Protein AF-A0A2G9T718-F1 (afdb_monomer_lite)

Structure (mmCIF, N/CA/C/O backbone):
data_AF-A0A2G9T718-F1
#
_entry.id   AF-A0A2G9T718-F1
#
loop_
_atom_site.group_PDB
_atom_site.id
_atom_site.type_symbol
_atom_site.label_atom_id
_atom_site.label_alt_id
_atom_site.label_comp_id
_atom_site.label_asym_id
_atom_site.label_entity_id
_atom_site.label_seq_id
_atom_site.pdbx_PDB_ins_code
_atom_site.Cartn_x
_atom_site.Cartn_y
_atom_site.Cartn_z
_atom_site.occupancy
_atom_site.B_iso_or_equiv
_atom_site.auth_seq_id
_atom_site.auth_comp_id
_atom_site.auth_asym_id
_atom_site.auth_atom_id
_atom_site.pdbx_PDB_model_num
ATOM 1 N N . ILE A 1 1 ? -8.254 8.097 2.153 1.00 56.19 1 ILE A N 1
ATOM 2 C CA . ILE A 1 1 ? -7.569 6.894 2.687 1.00 56.19 1 ILE A CA 1
ATOM 3 C C . ILE A 1 1 ? -8.342 5.696 2.166 1.00 56.19 1 ILE A C 1
ATOM 5 O O . ILE A 1 1 ? -9.557 5.708 2.295 1.00 56.19 1 ILE A O 1
ATOM 9 N N . ILE A 1 2 ? -7.686 4.733 1.519 1.00 74.56 2 ILE A N 1
ATOM 10 C CA . ILE A 1 2 ? -8.348 3.514 1.039 1.00 74.56 2 ILE A CA 1
ATOM 11 C C . ILE A 1 2 ? -7.769 2.346 1.835 1.00 74.56 2 ILE A C 1
ATOM 13 O O . ILE A 1 2 ? -6.574 2.083 1.744 1.00 74.56 2 ILE A O 1
ATOM 17 N N . MET A 1 3 ? -8.607 1.650 2.602 1.00 86.69 3 MET A N 1
ATOM 18 C CA . MET A 1 3 ? -8.248 0.407 3.290 1.00 86.69 3 MET A CA 1
ATOM 19 C C . MET A 1 3 ? -8.983 -0.747 2.626 1.00 86.69 3 MET A C 1
ATOM 21 O O . MET A 1 3 ? -10.049 -1.154 3.065 1.00 86.69 3 MET A O 1
ATOM 25 N N . ARG A 1 4 ? -8.421 -1.252 1.523 1.00 90.94 4 ARG A N 1
ATOM 26 C CA . ARG A 1 4 ? -9.097 -2.242 0.666 1.00 90.94 4 ARG A CA 1
ATOM 27 C C . ARG A 1 4 ? -9.399 -3.579 1.352 1.00 90.94 4 ARG A C 1
ATOM 29 O O . ARG A 1 4 ? -10.212 -4.326 0.826 1.00 90.94 4 ARG A O 1
ATOM 36 N N . LEU A 1 5 ? -8.729 -3.873 2.466 1.00 95.81 5 LEU A N 1
ATOM 37 C CA . LEU A 1 5 ? -8.931 -5.095 3.245 1.00 95.81 5 LEU A CA 1
ATOM 38 C C . LEU A 1 5 ? -9.803 -4.881 4.485 1.00 95.81 5 LEU A C 1
ATOM 40 O O . LEU A 1 5 ? -10.173 -5.856 5.122 1.00 95.81 5 LEU A O 1
ATOM 44 N N . LEU A 1 6 ? -10.126 -3.641 4.857 1.00 96.25 6 LEU A N 1
ATOM 45 C CA . LEU A 1 6 ? -10.970 -3.395 6.021 1.00 96.25 6 LEU A CA 1
ATOM 46 C C . LEU A 1 6 ? -12.439 -3.552 5.608 1.00 96.25 6 LEU A C 1
ATOM 48 O O . LEU A 1 6 ? -12.919 -2.806 4.755 1.00 96.25 6 LEU A O 1
ATOM 52 N N . LYS A 1 7 ? -13.137 -4.528 6.200 1.00 94.56 7 LYS A N 1
ATOM 53 C CA . LYS A 1 7 ? -14.579 -4.739 5.986 1.00 94.56 7 LYS A CA 1
ATOM 54 C C . LYS A 1 7 ? -15.427 -3.927 6.964 1.00 94.56 7 LYS A C 1
ATOM 56 O O . LYS A 1 7 ? -16.520 -3.506 6.599 1.00 94.56 7 LYS A O 1
ATOM 61 N N . SER A 1 8 ? -14.933 -3.710 8.183 1.00 94.12 8 SER A N 1
ATOM 62 C CA . SER A 1 8 ? -15.593 -2.843 9.166 1.00 94.12 8 SER A CA 1
ATOM 63 C C . SER A 1 8 ? -15.526 -1.365 8.762 1.00 94.12 8 SER A C 1
ATOM 65 O O . SER A 1 8 ? -14.614 -0.935 8.056 1.00 94.12 8 SER A O 1
ATOM 67 N N . ASP A 1 9 ? -16.478 -0.559 9.233 1.00 93.56 9 ASP A N 1
ATOM 68 C CA . ASP A 1 9 ? -16.458 0.885 8.994 1.00 93.56 9 ASP A CA 1
ATOM 69 C C . ASP A 1 9 ? -15.320 1.552 9.782 1.00 93.56 9 ASP A C 1
ATOM 71 O O . ASP A 1 9 ? -15.249 1.481 11.013 1.00 93.56 9 ASP A O 1
ATOM 75 N N . LEU A 1 10 ? -14.433 2.237 9.058 1.00 94.19 10 LEU A N 1
ATOM 76 C CA . LEU A 1 10 ? -13.345 3.008 9.648 1.00 94.19 10 LEU A CA 1
ATOM 77 C C . LEU A 1 10 ? -13.864 4.057 10.630 1.00 94.19 10 LEU A C 1
ATOM 79 O O . LEU A 1 10 ? -13.245 4.271 11.671 1.00 94.19 10 LEU A O 1
ATOM 83 N N . TYR A 1 11 ? -14.969 4.727 10.302 1.00 93.88 11 TYR A N 1
ATOM 84 C CA . TYR A 1 11 ? -15.491 5.792 11.147 1.00 93.88 11 TYR A CA 1
ATOM 85 C C . TYR A 1 11 ? -15.875 5.254 12.528 1.00 93.88 11 TYR A C 1
ATOM 87 O O . TYR A 1 11 ? -15.450 5.815 13.540 1.00 93.88 11 TYR A O 1
ATOM 95 N N . THR A 1 12 ? -16.582 4.122 12.583 1.00 94.12 12 THR A N 1
ATOM 96 C CA . THR A 1 12 ? -16.928 3.446 13.841 1.00 94.12 12 THR A CA 1
ATOM 97 C C . THR A 1 12 ? -15.688 3.100 14.665 1.00 94.12 12 THR A C 1
ATOM 99 O O . THR A 1 12 ? -15.654 3.382 15.861 1.00 94.12 12 THR A O 1
ATOM 102 N N . ILE A 1 13 ? -14.645 2.556 14.032 1.00 95.50 13 ILE A N 1
ATOM 103 C CA . ILE A 1 13 ? -13.388 2.200 14.711 1.00 95.50 13 ILE A CA 1
ATOM 104 C C . ILE A 1 13 ? -12.694 3.447 15.273 1.00 95.50 13 ILE A C 1
ATOM 106 O O . ILE A 1 13 ? -12.239 3.446 16.421 1.00 95.50 13 ILE A O 1
ATOM 110 N N . CYS A 1 14 ? -12.631 4.533 14.495 1.00 96.06 14 CYS A N 1
ATOM 111 C CA . CYS A 1 14 ? -12.063 5.798 14.953 1.00 96.06 14 CYS A CA 1
ATOM 112 C C . CYS A 1 14 ? -12.839 6.359 16.152 1.00 96.06 14 CYS A C 1
ATOM 114 O O . CYS A 1 14 ? -12.224 6.772 17.133 1.00 96.06 14 CYS A O 1
ATOM 116 N N . MET A 1 15 ? -14.173 6.327 16.112 1.00 97.31 15 MET A N 1
ATOM 117 C CA . MET A 1 15 ? -15.010 6.805 17.216 1.00 97.31 15 MET A CA 1
ATOM 118 C C . MET A 1 15 ? -14.853 5.956 18.479 1.00 97.31 15 MET A C 1
ATOM 120 O O . MET A 1 15 ? -14.708 6.509 19.567 1.00 97.31 15 MET A O 1
ATOM 124 N N . ALA A 1 16 ? -14.811 4.630 18.353 1.00 96.44 16 ALA A N 1
ATOM 125 C CA . ALA A 1 16 ? -14.560 3.740 19.485 1.00 96.44 16 ALA A CA 1
ATOM 126 C C . ALA A 1 16 ? -13.164 3.954 20.095 1.00 96.44 16 ALA A C 1
ATOM 128 O O . ALA A 1 16 ? -13.005 3.911 21.313 1.00 96.44 16 ALA A O 1
ATOM 129 N N . SER A 1 17 ? -12.162 4.267 19.265 1.00 96.69 17 SER A N 1
ATOM 130 C CA . SER A 1 17 ? -10.815 4.621 19.736 1.00 96.69 17 SER A CA 1
ATOM 131 C C . SER A 1 17 ? -10.808 5.925 20.539 1.00 96.69 17 SER A C 1
ATOM 133 O O . SER A 1 17 ? -10.132 6.010 21.559 1.00 96.69 17 SER A O 1
ATOM 135 N N . ILE A 1 18 ? -11.581 6.929 20.107 1.00 97.75 18 ILE A N 1
ATOM 136 C CA . ILE A 1 18 ? -11.726 8.210 20.820 1.00 97.75 18 ILE A CA 1
ATOM 137 C C . ILE A 1 18 ? -12.461 8.015 22.153 1.00 97.75 18 ILE A C 1
ATOM 139 O O . ILE A 1 18 ? -12.082 8.613 23.157 1.00 97.75 18 ILE A O 1
ATOM 143 N N . ASN A 1 19 ? -13.487 7.163 22.173 1.00 97.12 19 ASN A N 1
ATOM 144 C CA . ASN A 1 19 ? -14.349 6.957 23.338 1.00 97.12 19 ASN A CA 1
ATOM 145 C C . ASN A 1 19 ? -13.833 5.891 24.321 1.00 97.12 19 ASN A C 1
ATOM 147 O O . ASN A 1 19 ? -14.468 5.656 25.345 1.00 97.12 19 ASN A O 1
ATOM 151 N N . GLY A 1 20 ? -12.705 5.235 24.027 1.00 97.25 20 GLY A N 1
ATOM 152 C CA . GLY A 1 20 ? -12.147 4.177 24.875 1.00 97.25 20 GLY A CA 1
ATOM 153 C C . GLY A 1 20 ? -12.928 2.858 24.844 1.00 97.25 20 GLY A C 1
ATOM 154 O O . GLY A 1 20 ? -12.710 2.010 25.702 1.00 97.25 20 GLY A O 1
ATOM 155 N N . THR A 1 21 ? -13.806 2.661 23.857 1.00 97.00 21 THR A N 1
ATOM 156 C CA . THR A 1 21 ? -14.667 1.471 23.708 1.00 97.00 21 THR A CA 1
ATOM 157 C C . THR A 1 21 ? -14.197 0.534 22.592 1.00 97.00 21 THR A C 1
ATOM 159 O O . THR A 1 21 ? -14.954 -0.289 22.088 1.00 97.00 21 THR A O 1
ATOM 162 N N . LEU A 1 22 ? -12.928 0.631 22.176 1.00 95.25 22 LEU A N 1
ATOM 163 C CA . LEU A 1 22 ? -12.382 -0.173 21.075 1.00 95.25 22 LEU A CA 1
ATOM 164 C C . LEU A 1 22 ? -12.485 -1.690 21.322 1.00 95.25 22 LEU A C 1
ATOM 166 O O . LEU A 1 22 ? -12.642 -2.445 20.369 1.00 95.25 22 LEU A O 1
ATOM 170 N N . SER A 1 23 ? -12.446 -2.132 22.583 1.00 95.56 23 SER A N 1
ATOM 171 C CA . SER A 1 23 ? -12.618 -3.541 22.971 1.00 95.56 23 SER A CA 1
ATOM 172 C C . SER A 1 23 ? -14.001 -4.116 22.655 1.00 95.56 23 SER A C 1
ATOM 174 O O . SER A 1 23 ? -14.172 -5.329 22.703 1.00 95.56 23 SER A O 1
ATOM 176 N N . GLU A 1 24 ? -14.984 -3.264 22.367 1.00 94.94 24 GLU A N 1
ATOM 177 C CA . GLU A 1 24 ? -16.371 -3.652 22.087 1.00 94.94 24 GLU A CA 1
ATOM 178 C C . GLU A 1 24 ? -16.659 -3.755 20.580 1.00 94.94 24 GLU A C 1
ATOM 180 O O . GLU A 1 24 ? -17.744 -4.179 20.185 1.00 94.94 24 GLU A O 1
ATOM 185 N N . VAL A 1 25 ? -15.711 -3.357 19.725 1.00 95.31 25 VAL A N 1
ATOM 186 C CA . VAL A 1 25 ? -15.893 -3.316 18.270 1.00 95.31 25 VAL A CA 1
ATOM 187 C C . VAL A 1 25 ? -15.202 -4.499 17.604 1.00 95.31 25 VAL A C 1
ATOM 189 O O . VAL A 1 25 ? -13.984 -4.648 17.694 1.00 95.31 25 VAL A O 1
ATOM 192 N N . ASP A 1 26 ? -15.965 -5.279 16.836 1.00 94.75 26 ASP A N 1
ATOM 193 C CA . ASP A 1 26 ? -15.408 -6.312 15.961 1.00 94.75 26 ASP A CA 1
ATOM 194 C C . ASP A 1 26 ? -14.815 -5.698 14.681 1.00 94.75 26 ASP A C 1
ATOM 196 O O . ASP A 1 26 ? -15.505 -5.102 13.840 1.00 94.75 26 ASP A O 1
ATOM 200 N N . ILE A 1 27 ? -13.500 -5.860 14.517 1.00 95.31 27 ILE A N 1
ATOM 201 C CA . ILE A 1 27 ? -12.761 -5.397 13.340 1.00 95.31 27 ILE A CA 1
ATOM 202 C C . ILE A 1 27 ? -12.605 -6.559 12.362 1.00 95.31 27 ILE A C 1
ATOM 204 O O . ILE A 1 27 ? -11.765 -7.443 12.532 1.00 95.31 27 ILE A O 1
ATOM 208 N N . LEU A 1 28 ? -13.414 -6.530 11.308 1.00 96.25 28 LEU A N 1
ATOM 209 C CA . LEU A 1 28 ? -13.444 -7.537 10.263 1.00 96.25 28 LEU A CA 1
ATOM 210 C C . LEU A 1 28 ? -12.502 -7.159 9.124 1.00 96.25 28 LEU A C 1
ATOM 212 O O . LEU A 1 28 ? -12.514 -6.032 8.615 1.00 96.25 28 LEU A O 1
ATOM 216 N N . TRP A 1 29 ? -11.742 -8.153 8.680 1.00 96.62 29 TRP A N 1
ATOM 217 C CA . TRP A 1 29 ? -10.806 -8.042 7.572 1.00 96.62 29 TRP A CA 1
ATOM 218 C C . TRP A 1 29 ? -11.215 -8.956 6.416 1.00 96.62 29 TRP A C 1
ATOM 220 O O . TRP A 1 29 ? -11.846 -10.001 6.588 1.00 96.62 29 TRP A O 1
ATOM 230 N N . ASP A 1 30 ? -10.889 -8.525 5.208 1.00 96.44 30 ASP A N 1
ATOM 231 C CA . ASP A 1 30 ? -10.905 -9.346 4.009 1.00 96.44 30 ASP A CA 1
ATOM 232 C C . ASP A 1 30 ? -9.704 -10.300 4.029 1.00 96.44 30 ASP A C 1
ATOM 234 O O . ASP A 1 30 ? -8.605 -9.911 4.418 1.00 96.44 30 ASP A O 1
ATOM 238 N N . ASP A 1 31 ? -9.932 -11.549 3.637 1.00 96.50 31 ASP A N 1
ATOM 239 C CA . ASP A 1 31 ? -8.950 -12.635 3.613 1.00 96.50 31 ASP A CA 1
ATOM 240 C C . ASP A 1 31 ? -8.082 -12.631 2.344 1.00 96.50 31 ASP A C 1
ATOM 242 O O . ASP A 1 31 ? -7.115 -13.388 2.236 1.00 96.50 31 ASP A O 1
ATOM 246 N N . ARG A 1 32 ? -8.394 -11.760 1.377 1.00 96.94 32 ARG A N 1
ATOM 247 C CA . ARG A 1 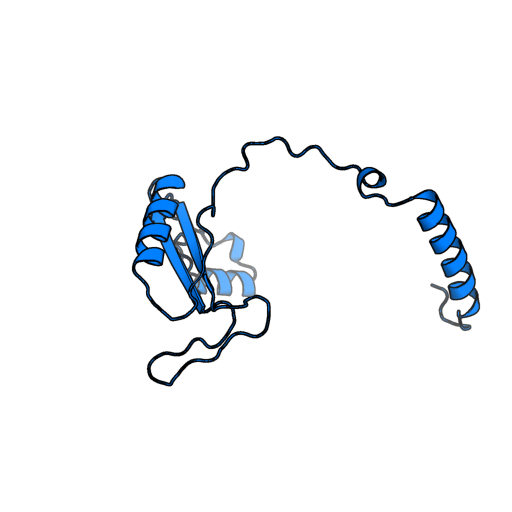32 ? -7.546 -11.511 0.210 1.00 96.94 32 ARG A CA 1
ATOM 248 C C . ARG A 1 32 ? -6.283 -10.738 0.580 1.00 96.94 32 ARG A C 1
ATOM 250 O O . ARG A 1 32 ? -6.132 -10.147 1.644 1.00 96.94 32 ARG A O 1
ATOM 257 N N . HIS A 1 33 ? -5.378 -10.677 -0.384 1.00 96.25 33 HIS A N 1
ATOM 258 C CA . HIS A 1 33 ? -4.142 -9.918 -0.308 1.00 96.25 33 HIS A CA 1
ATOM 259 C C . HIS A 1 33 ? -4.288 -8.602 -1.068 1.00 96.25 33 HIS A C 1
ATOM 261 O O . HIS A 1 33 ? -4.961 -8.547 -2.097 1.00 96.25 33 HIS A O 1
ATOM 267 N N . ALA A 1 34 ? -3.623 -7.550 -0.592 1.00 95.94 34 ALA A N 1
ATOM 268 C CA . ALA A 1 34 ? -3.547 -6.263 -1.275 1.00 95.94 34 ALA A CA 1
ATOM 269 C C . ALA A 1 34 ? -2.095 -5.924 -1.629 1.00 95.94 34 ALA A C 1
ATOM 271 O O . ALA A 1 34 ? -1.209 -6.039 -0.785 1.00 95.94 34 ALA A O 1
ATOM 272 N N . CYS A 1 35 ? -1.852 -5.459 -2.855 1.00 95.50 35 CYS A N 1
ATOM 273 C CA . CYS A 1 35 ? -0.553 -4.931 -3.273 1.00 95.50 35 CYS A CA 1
ATOM 274 C C . CYS A 1 35 ? -0.717 -3.492 -3.761 1.00 95.50 35 CYS A C 1
ATOM 276 O O . CYS A 1 35 ? -1.586 -3.220 -4.589 1.00 95.50 35 CYS A O 1
ATOM 278 N N . GLY A 1 36 ? 0.104 -2.582 -3.233 1.00 95.25 36 GLY A N 1
ATOM 279 C CA . GLY A 1 36 ? 0.131 -1.169 -3.605 1.00 95.25 36 GLY A CA 1
ATOM 280 C C . GLY A 1 36 ? 1.430 -0.800 -4.319 1.00 95.25 36 GLY A C 1
ATOM 281 O O . GLY A 1 36 ? 2.512 -1.023 -3.779 1.00 95.25 36 GLY A O 1
ATOM 282 N N . ILE A 1 37 ? 1.331 -0.197 -5.503 1.00 95.44 37 ILE A N 1
ATOM 283 C CA . IL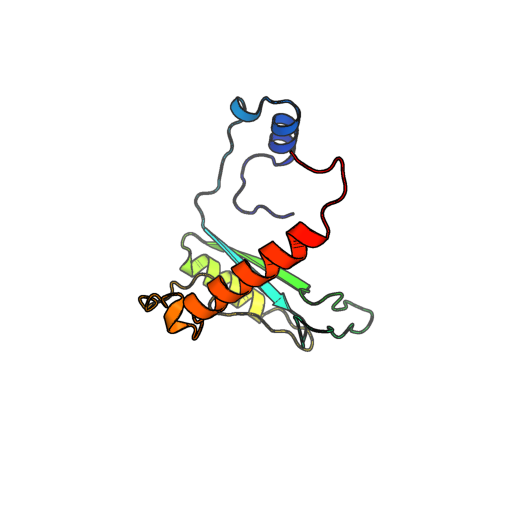E A 1 37 ? 2.457 0.315 -6.288 1.00 95.44 37 ILE A CA 1
ATOM 284 C C . ILE A 1 37 ? 2.323 1.827 -6.423 1.00 95.44 37 ILE A C 1
ATOM 286 O O . ILE A 1 37 ? 1.333 2.343 -6.937 1.00 95.44 37 ILE A O 1
ATOM 290 N N . VAL A 1 38 ? 3.345 2.552 -5.975 1.00 94.25 38 VAL A N 1
ATOM 291 C CA . VAL A 1 38 ? 3.409 4.008 -6.121 1.00 94.25 38 VAL A CA 1
ATOM 292 C C . VAL A 1 38 ? 4.020 4.356 -7.474 1.00 94.25 38 VAL A C 1
ATOM 294 O O . VAL A 1 38 ? 5.139 3.936 -7.769 1.00 94.25 38 VAL A O 1
ATOM 297 N N . LEU A 1 39 ? 3.311 5.163 -8.262 1.00 92.38 39 LEU A N 1
ATOM 298 C CA . LEU A 1 39 ? 3.850 5.791 -9.464 1.00 92.38 39 LEU A CA 1
ATOM 299 C C . LEU A 1 39 ? 4.423 7.158 -9.091 1.00 92.38 39 LEU A C 1
ATOM 301 O O . LEU A 1 39 ? 3.744 7.981 -8.468 1.00 92.38 39 LEU A O 1
ATOM 305 N N . ALA A 1 40 ? 5.672 7.393 -9.471 1.00 89.75 40 ALA A N 1
ATOM 306 C CA . ALA A 1 40 ? 6.401 8.618 -9.179 1.00 89.75 40 ALA A CA 1
ATOM 307 C C . ALA A 1 40 ? 6.724 9.396 -10.460 1.00 89.75 40 ALA A C 1
ATOM 309 O O . ALA A 1 40 ? 6.807 8.818 -11.548 1.00 89.75 40 ALA A O 1
ATOM 310 N N . SER A 1 41 ? 6.900 10.711 -10.321 1.00 86.69 41 SER A N 1
ATOM 311 C CA . SER A 1 41 ? 7.405 11.579 -11.387 1.00 86.69 41 SER A CA 1
ATOM 312 C C . SER A 1 41 ? 8.920 11.490 -11.482 1.00 86.69 41 SER A C 1
ATOM 314 O O . SER A 1 41 ? 9.596 11.261 -10.476 1.00 86.69 41 SER A O 1
ATOM 316 N N . LYS A 1 42 ? 9.466 11.788 -12.661 1.00 80.62 42 LYS A N 1
ATOM 317 C CA . LYS A 1 42 ? 10.908 11.880 -12.906 1.00 80.62 42 LYS A CA 1
ATOM 318 C C . LYS A 1 42 ? 11.616 12.686 -11.808 1.00 80.62 42 LYS A C 1
ATOM 320 O O . LYS A 1 42 ? 11.096 13.694 -11.334 1.00 80.62 42 LYS A O 1
ATOM 325 N N . ASN A 1 43 ? 12.808 12.225 -11.430 1.00 75.06 43 ASN A N 1
ATOM 326 C CA . ASN A 1 43 ? 13.691 12.804 -10.410 1.00 75.06 43 ASN A CA 1
ATOM 327 C C . ASN A 1 43 ? 13.245 12.676 -8.943 1.00 75.06 43 ASN A C 1
ATOM 329 O O . ASN A 1 43 ? 13.999 13.110 -8.078 1.00 75.06 43 ASN A O 1
ATOM 333 N N . TYR A 1 44 ? 12.112 12.040 -8.613 1.00 76.00 44 TYR A N 1
ATOM 334 C CA . TYR A 1 44 ? 11.818 11.682 -7.214 1.00 76.00 44 TYR A CA 1
ATOM 335 C C . TYR A 1 44 ? 12.956 10.812 -6.620 1.00 76.00 44 TYR A C 1
ATOM 337 O O . TYR A 1 44 ? 13.382 9.870 -7.291 1.00 76.00 44 TYR A O 1
ATOM 345 N N . PRO A 1 45 ? 13.462 11.078 -5.391 1.00 75.12 45 PRO A N 1
ATOM 346 C CA . PRO A 1 45 ? 12.921 11.961 -4.348 1.00 75.12 45 PRO A CA 1
ATOM 347 C C . PRO A 1 45 ? 13.327 13.440 -4.404 1.00 75.12 45 PRO A C 1
ATOM 349 O O . PRO A 1 45 ? 12.896 14.207 -3.545 1.00 75.12 45 PRO A O 1
ATOM 352 N N . TYR A 1 46 ? 14.124 13.847 -5.390 1.00 73.94 46 TYR A N 1
ATOM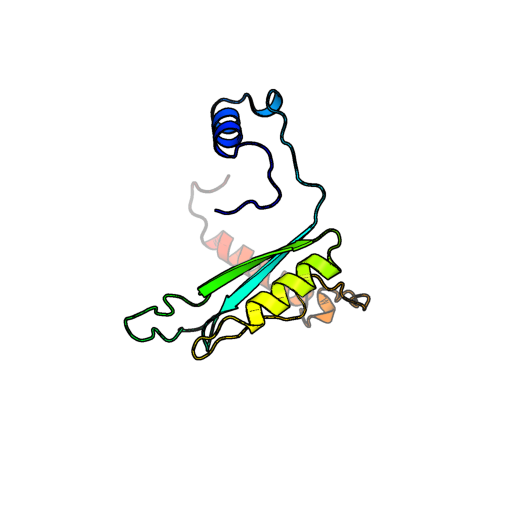 353 C CA . TYR A 1 46 ? 14.523 15.237 -5.621 1.00 73.94 46 TYR A CA 1
ATOM 354 C C . TYR A 1 46 ? 13.391 16.051 -6.281 1.00 73.94 46 TYR A C 1
ATOM 356 O O . TYR A 1 46 ? 12.254 15.584 -6.393 1.00 73.94 46 TYR A O 1
ATOM 364 N N . SER A 1 47 ? 13.674 17.295 -6.682 1.00 62.16 47 SER A N 1
ATOM 365 C CA . SER A 1 47 ? 12.679 18.214 -7.248 1.00 62.16 47 SER A CA 1
ATOM 366 C C . SER A 1 47 ? 11.959 17.599 -8.454 1.00 62.16 47 SER A C 1
ATOM 368 O O . SER A 1 47 ? 12.570 17.368 -9.501 1.00 62.16 47 SER A O 1
ATOM 370 N N . GLY A 1 48 ? 10.662 17.333 -8.284 1.00 59.00 48 GLY A N 1
ATOM 371 C CA . GLY A 1 48 ? 9.791 16.826 -9.339 1.00 59.00 48 GLY A CA 1
ATOM 372 C C . GLY A 1 48 ? 9.377 17.934 -10.301 1.00 59.00 48 GLY A C 1
ATOM 373 O O . GLY A 1 48 ? 9.154 19.075 -9.890 1.00 59.00 48 GLY A O 1
ATOM 374 N N . ASP A 1 49 ? 9.268 17.577 -11.575 1.00 61.62 49 ASP A N 1
ATOM 375 C CA . ASP A 1 49 ? 8.725 18.451 -12.608 1.00 61.62 49 ASP A CA 1
ATOM 376 C C . ASP A 1 49 ? 7.197 18.570 -12.451 1.00 61.62 49 ASP A C 1
ATOM 378 O O . ASP A 1 49 ? 6.501 17.575 -12.203 1.00 61.62 49 ASP A O 1
ATOM 382 N N . LYS A 1 50 ? 6.676 19.795 -12.547 1.00 60.12 50 LYS A N 1
ATOM 383 C CA . LYS A 1 50 ? 5.244 20.094 -12.422 1.00 60.12 50 LYS A CA 1
ATOM 384 C C . LYS A 1 50 ? 4.706 20.353 -13.828 1.00 60.12 50 LYS A C 1
ATOM 386 O O . LYS A 1 50 ? 4.952 21.419 -14.379 1.00 60.12 50 LYS A O 1
ATOM 391 N N . GLY A 1 51 ? 4.019 19.364 -14.407 1.00 57.03 51 GLY A N 1
ATOM 392 C CA . GLY A 1 51 ? 3.512 19.408 -15.789 1.00 57.03 51 GLY A CA 1
ATOM 393 C C . GLY A 1 51 ? 2.420 20.465 -16.075 1.00 57.03 51 GLY A C 1
ATOM 394 O O . GLY A 1 51 ? 2.157 21.354 -15.268 1.00 57.03 51 GLY A O 1
ATOM 395 N N . THR A 1 52 ? 1.745 20.348 -17.230 1.00 51.38 52 THR A N 1
ATOM 396 C CA . THR A 1 52 ? 0.749 21.294 -17.806 1.00 51.38 52 THR A CA 1
ATOM 397 C C . THR A 1 52 ? -0.746 20.914 -17.619 1.00 51.38 52 THR A C 1
ATOM 399 O O . THR A 1 52 ? -1.097 19.746 -17.463 1.00 51.38 52 THR A O 1
ATOM 402 N N . PRO A 1 53 ? -1.686 21.885 -17.665 1.00 50.12 53 PRO A N 1
ATOM 403 C CA . PRO A 1 53 ? -2.791 22.032 -16.700 1.00 50.12 53 PRO A CA 1
ATOM 404 C C . PRO A 1 53 ? -4.035 21.134 -16.864 1.00 50.12 53 PRO A C 1
ATOM 406 O O . PRO A 1 53 ? -5.060 21.440 -16.262 1.00 50.12 53 PRO A O 1
ATOM 409 N N . ILE A 1 54 ? -3.997 20.035 -17.626 1.00 52.31 54 ILE A N 1
ATOM 410 C CA . ILE A 1 54 ? -5.198 19.188 -17.806 1.00 52.31 54 ILE A CA 1
ATOM 411 C C . ILE A 1 54 ? -5.255 18.051 -16.764 1.00 52.31 54 ILE A C 1
ATOM 413 O O . ILE A 1 54 ? -6.317 17.810 -16.205 1.00 52.31 54 ILE A O 1
ATOM 417 N N . VAL A 1 55 ? -4.115 17.447 -16.404 1.00 55.00 55 VAL A N 1
ATOM 418 C CA . VAL A 1 55 ? -3.851 16.688 -15.160 1.00 55.00 55 VAL A CA 1
ATOM 419 C C . VAL A 1 55 ? -2.335 16.733 -14.966 1.00 55.00 55 VAL A C 1
ATOM 421 O O . VAL A 1 55 ? -1.599 16.246 -15.820 1.00 55.00 55 VAL A O 1
ATOM 424 N N . VAL A 1 56 ? -1.855 17.329 -13.873 1.00 61.81 56 VAL A N 1
ATOM 425 C CA . VAL A 1 56 ? -0.415 17.548 -13.649 1.00 61.81 56 VAL A CA 1
ATOM 426 C C . VAL A 1 56 ? 0.126 16.692 -12.523 1.00 61.81 56 VAL A C 1
ATOM 428 O O . VAL A 1 56 ? -0.543 16.451 -11.517 1.00 61.81 56 VAL A O 1
ATOM 431 N N . THR A 1 57 ? 1.384 16.290 -12.657 1.00 62.69 57 THR A N 1
ATOM 432 C CA . THR A 1 57 ? 2.173 15.776 -11.542 1.00 62.69 57 THR A CA 1
ATOM 433 C C . THR A 1 57 ? 2.375 16.898 -10.516 1.00 62.69 57 THR A C 1
ATOM 435 O O . THR A 1 57 ? 3.025 17.899 -10.802 1.00 62.69 57 THR A O 1
ATOM 438 N N . ASN A 1 58 ? 1.798 16.773 -9.314 1.00 68.50 58 ASN A N 1
ATOM 439 C CA . ASN A 1 58 ? 1.949 17.767 -8.241 1.00 68.50 58 ASN A CA 1
ATOM 440 C C . ASN A 1 58 ? 2.562 17.145 -6.983 1.00 68.50 58 ASN A C 1
ATOM 442 O O . ASN A 1 58 ? 1.907 16.958 -5.959 1.00 68.50 58 ASN A O 1
ATOM 446 N N . GLY A 1 59 ? 3.836 16.790 -7.089 1.00 73.88 59 GLY A N 1
ATOM 447 C CA . GLY A 1 59 ? 4.583 16.110 -6.039 1.00 73.88 59 GLY A CA 1
ATOM 448 C C . GLY A 1 59 ? 5.439 15.001 -6.623 1.00 73.88 59 GLY A C 1
ATOM 449 O O . GLY A 1 59 ? 5.353 14.694 -7.802 1.00 73.88 59 GLY A O 1
ATOM 450 N N . GLY A 1 60 ? 6.289 14.403 -5.797 1.00 78.00 60 GLY A N 1
ATOM 451 C CA . GLY A 1 60 ? 7.165 13.328 -6.250 1.00 78.00 60 GLY A CA 1
ATOM 452 C C . GLY A 1 60 ? 6.477 11.964 -6.375 1.00 78.00 60 GLY A C 1
ATOM 453 O O . GLY A 1 60 ? 6.732 11.213 -7.312 1.00 78.00 60 GLY A O 1
ATOM 454 N N . ARG A 1 61 ? 5.564 11.655 -5.444 1.00 86.62 61 ARG A N 1
ATOM 455 C CA . ARG A 1 61 ? 4.675 10.484 -5.497 1.00 86.62 61 ARG A CA 1
ATOM 456 C C . ARG A 1 61 ? 3.332 10.948 -6.036 1.00 86.62 61 ARG A C 1
ATOM 458 O O . ARG A 1 61 ? 2.711 11.807 -5.418 1.00 86.62 61 ARG A O 1
ATOM 465 N N . ILE A 1 62 ? 2.911 10.397 -7.166 1.00 87.44 62 ILE A N 1
ATOM 466 C CA . ILE A 1 62 ? 1.752 10.896 -7.908 1.00 87.44 62 ILE A CA 1
ATOM 467 C C . ILE A 1 62 ? 0.495 10.137 -7.510 1.00 87.44 62 ILE A C 1
ATOM 469 O O . ILE A 1 62 ? -0.485 10.737 -7.082 1.00 87.44 62 ILE A O 1
ATOM 473 N N . LEU A 1 63 ? 0.528 8.809 -7.616 1.00 89.69 63 LEU A N 1
ATOM 474 C CA . LEU A 1 63 ? -0.618 7.960 -7.304 1.00 89.69 63 LEU A CA 1
ATOM 475 C C . LEU A 1 63 ? -0.174 6.589 -6.792 1.00 89.69 63 LEU A C 1
ATOM 477 O O . LEU A 1 63 ? 0.951 6.161 -7.045 1.00 89.69 63 LEU A O 1
ATOM 481 N N . CYS A 1 64 ? -1.061 5.909 -6.067 1.00 93.00 64 CYS A N 1
ATOM 482 C CA . CYS A 1 64 ? -0.854 4.547 -5.582 1.00 93.00 64 CYS A CA 1
ATOM 483 C C . CYS A 1 64 ? -1.880 3.613 -6.233 1.00 93.00 64 CYS A C 1
ATOM 485 O O . CYS A 1 64 ? -3.072 3.687 -5.930 1.00 93.00 64 CYS A O 1
ATOM 487 N N . VAL A 1 65 ? -1.420 2.738 -7.126 1.00 94.19 65 VAL A N 1
ATOM 488 C CA . VAL A 1 65 ? -2.228 1.674 -7.725 1.00 94.19 65 VAL A CA 1
ATOM 489 C C . VAL A 1 65 ? -2.320 0.542 -6.718 1.00 94.19 65 VAL A C 1
ATOM 491 O O . VAL A 1 65 ? -1.310 -0.067 -6.388 1.00 94.19 65 VAL A O 1
ATOM 494 N N . THR A 1 66 ? -3.518 0.260 -6.211 1.00 95.44 66 THR A N 1
ATOM 495 C CA . THR A 1 66 ? -3.725 -0.850 -5.272 1.00 95.44 66 THR A CA 1
ATOM 496 C C . THR A 1 66 ? -4.617 -1.901 -5.908 1.00 95.44 66 THR A C 1
ATOM 498 O O . THR A 1 66 ? -5.730 -1.561 -6.304 1.00 95.44 66 THR A O 1
ATOM 501 N N . ALA A 1 67 ? -4.179 -3.156 -5.953 1.00 95.62 67 ALA A N 1
ATOM 502 C CA . ALA A 1 67 ? -4.973 -4.293 -6.421 1.00 95.62 67 ALA A CA 1
ATOM 503 C C . ALA A 1 67 ? -5.219 -5.307 -5.296 1.00 95.62 67 ALA A C 1
ATOM 505 O O . ALA A 1 67 ? -4.493 -5.325 -4.301 1.00 95.62 67 ALA A O 1
ATOM 506 N N . LEU A 1 68 ? -6.268 -6.118 -5.459 1.00 96.75 68 LEU A N 1
ATOM 507 C CA . LEU A 1 68 ? -6.597 -7.243 -4.583 1.00 96.75 68 LEU A CA 1
ATOM 508 C C . LEU A 1 68 ? -6.410 -8.548 -5.353 1.00 96.75 68 LEU A C 1
ATOM 510 O O . LEU A 1 68 ? -6.696 -8.581 -6.544 1.00 96.75 68 LEU A O 1
ATOM 514 N N . GLY A 1 69 ? -5.988 -9.605 -4.668 1.00 96.00 69 GLY A N 1
ATOM 515 C CA . GLY A 1 69 ? -5.874 -10.951 -5.233 1.00 96.00 69 GLY A CA 1
ATOM 516 C C . GLY A 1 69 ? -6.008 -12.019 -4.153 1.00 96.00 69 GLY A C 1
ATOM 517 O O . GLY A 1 69 ? -5.840 -11.734 -2.966 1.00 96.00 69 GLY A O 1
ATOM 518 N N . HIS A 1 70 ? -6.302 -13.254 -4.543 1.00 96.81 70 HIS A N 1
ATOM 519 C CA . HIS A 1 70 ? -6.390 -14.386 -3.620 1.00 96.81 70 HIS A CA 1
ATOM 520 C C . HIS A 1 70 ? -5.010 -14.853 -3.135 1.00 96.81 70 HIS A C 1
ATOM 522 O O . HIS A 1 70 ? -4.907 -15.494 -2.093 1.00 96.81 70 HIS A O 1
ATOM 528 N N . SER A 1 71 ? -3.934 -14.457 -3.821 1.00 96.56 71 SER A N 1
ATOM 529 C CA . SER A 1 71 ? -2.548 -14.640 -3.371 1.00 96.56 71 SER A CA 1
ATOM 530 C C . SER A 1 71 ? -1.729 -13.340 -3.445 1.00 96.56 71 SER A C 1
ATOM 532 O O . SER A 1 71 ? -2.061 -12.448 -4.234 1.00 96.56 71 SER A O 1
ATOM 534 N N . PRO A 1 72 ? -0.608 -13.222 -2.700 1.00 94.75 72 PRO A N 1
ATOM 535 C CA . PRO A 1 72 ? 0.306 -12.084 -2.835 1.00 94.75 72 PRO A CA 1
ATOM 536 C C . PRO A 1 72 ? 0.831 -11.901 -4.265 1.00 94.75 72 PRO A C 1
ATOM 538 O O . PRO A 1 72 ? 0.992 -10.776 -4.738 1.00 94.75 72 PRO A O 1
ATOM 541 N N . ALA A 1 73 ? 1.095 -13.011 -4.965 1.00 94.81 73 ALA A N 1
ATOM 542 C CA . ALA A 1 73 ? 1.613 -12.993 -6.328 1.00 94.81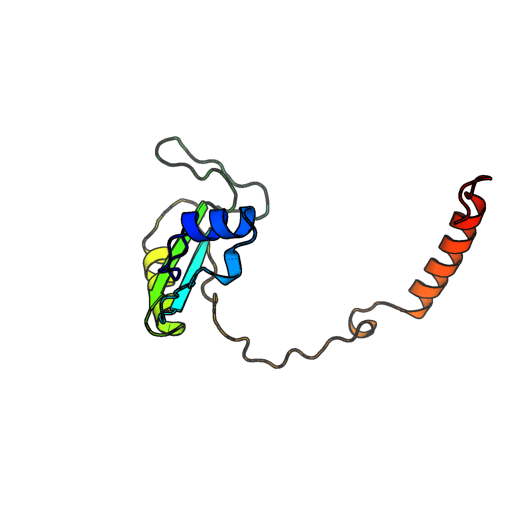 73 ALA A CA 1
ATOM 543 C C . ALA A 1 73 ? 0.593 -12.441 -7.330 1.00 94.81 73 ALA A C 1
ATOM 545 O O . ALA A 1 73 ? 0.957 -11.632 -8.181 1.00 94.81 73 ALA A O 1
ATOM 546 N N . GLU A 1 74 ? -0.670 -12.837 -7.191 1.00 96.62 74 GLU A N 1
ATOM 547 C CA . GLU A 1 74 ? -1.784 -12.352 -8.007 1.00 96.62 74 GLU A CA 1
ATOM 548 C C . GLU A 1 74 ? -2.059 -10.867 -7.754 1.00 96.62 74 GLU A C 1
ATOM 550 O O . GLU A 1 74 ? -2.072 -10.079 -8.695 1.00 96.62 74 GLU A O 1
ATOM 555 N N . ALA A 1 75 ? -2.175 -10.451 -6.486 1.00 96.62 75 ALA A N 1
ATOM 556 C CA . ALA A 1 75 ? -2.395 -9.045 -6.143 1.00 96.62 75 ALA A CA 1
ATOM 557 C C . ALA A 1 75 ? -1.286 -8.143 -6.713 1.00 96.62 75 ALA A C 1
ATOM 559 O O . ALA A 1 75 ? -1.551 -7.046 -7.203 1.00 96.62 75 ALA A O 1
ATOM 560 N N . ARG A 1 76 ? -0.032 -8.614 -6.683 1.00 96.06 76 ARG A N 1
ATOM 561 C CA . ARG A 1 76 ? 1.107 -7.924 -7.300 1.00 96.06 76 ARG A CA 1
ATOM 562 C C . ARG A 1 76 ? 0.993 -7.878 -8.820 1.00 96.06 76 ARG A C 1
ATOM 564 O O . ARG A 1 76 ? 1.226 -6.821 -9.398 1.00 96.06 76 ARG A O 1
ATOM 571 N N . PHE A 1 77 ? 0.683 -9.003 -9.461 1.00 96.25 77 PHE A N 1
ATOM 572 C CA . PHE A 1 77 ? 0.543 -9.082 -10.915 1.00 96.25 77 PHE A CA 1
ATOM 573 C C . PHE A 1 77 ? -0.491 -8.070 -11.424 1.00 96.25 77 PHE A C 1
ATOM 575 O O . PHE A 1 77 ? -0.162 -7.235 -12.265 1.00 96.25 77 PHE A O 1
ATOM 582 N N . GLU A 1 78 ? -1.677 -8.051 -10.818 1.00 96.81 78 GLU A N 1
ATOM 583 C CA . GLU A 1 78 ? -2.742 -7.101 -11.153 1.00 96.81 78 GLU A CA 1
ATOM 584 C C . GLU A 1 78 ? -2.315 -5.642 -10.927 1.00 96.81 78 GLU A C 1
ATOM 586 O O . GLU A 1 78 ? -2.541 -4.775 -11.776 1.00 96.81 78 GLU A O 1
ATOM 591 N N . ALA A 1 79 ? -1.628 -5.355 -9.813 1.00 96.81 79 ALA A N 1
ATOM 592 C CA . ALA A 1 79 ? -1.112 -4.014 -9.545 1.00 96.81 79 ALA A CA 1
ATOM 593 C C . ALA A 1 79 ? -0.080 -3.569 -10.597 1.00 96.81 79 ALA A C 1
ATOM 595 O O . ALA A 1 79 ? -0.080 -2.400 -10.991 1.00 96.81 79 ALA A O 1
ATOM 596 N N . ILE A 1 80 ? 0.781 -4.479 -11.072 1.00 96.81 80 ILE A N 1
ATOM 597 C CA . ILE A 1 80 ? 1.769 -4.203 -12.125 1.00 96.81 80 ILE A CA 1
ATOM 598 C C . ILE A 1 80 ? 1.067 -3.933 -13.457 1.00 96.81 80 ILE A C 1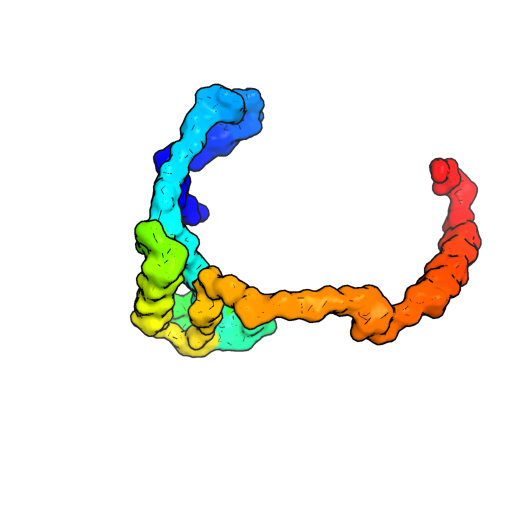
ATOM 600 O O . ILE A 1 80 ? 1.345 -2.907 -14.075 1.00 96.81 80 ILE A O 1
ATOM 604 N N . CYS A 1 81 ? 0.134 -4.792 -13.872 1.00 96.56 81 CYS A N 1
ATOM 605 C CA . CYS A 1 81 ? -0.612 -4.620 -15.119 1.00 96.56 81 CYS A CA 1
ATOM 606 C C . CYS A 1 81 ? -1.367 -3.283 -15.151 1.00 96.56 81 CYS A C 1
ATOM 608 O O . CYS A 1 81 ? -1.269 -2.533 -16.124 1.00 96.56 81 CYS A O 1
ATOM 610 N N . ALA A 1 82 ? -2.049 -2.930 -14.057 1.00 96.38 82 ALA A N 1
ATOM 611 C CA . ALA A 1 82 ? -2.723 -1.641 -13.931 1.00 96.38 82 ALA A CA 1
ATOM 612 C C . ALA A 1 82 ? -1.735 -0.454 -13.941 1.00 96.38 82 ALA A C 1
ATOM 614 O O . ALA A 1 82 ? -2.004 0.577 -14.557 1.00 96.38 82 ALA A O 1
ATOM 615 N N . SER A 1 83 ? -0.568 -0.599 -13.305 1.00 96.31 83 SER A N 1
ATOM 616 C CA . SER A 1 83 ? 0.494 0.422 -13.300 1.00 96.31 83 SER A CA 1
ATOM 617 C C . SER A 1 83 ? 1.129 0.634 -14.677 1.00 96.31 83 SER A C 1
ATOM 619 O O . SER A 1 83 ? 1.529 1.753 -15.018 1.00 96.31 83 SER A O 1
ATOM 621 N N . ASP A 1 84 ? 1.224 -0.425 -15.479 1.00 96.00 84 ASP A N 1
ATOM 622 C CA . ASP A 1 84 ? 1.731 -0.371 -16.848 1.00 96.00 84 ASP A CA 1
ATOM 623 C C . ASP A 1 84 ? 0.782 0.389 -17.778 1.00 96.00 84 ASP A C 1
ATOM 625 O O . ASP A 1 84 ? 1.249 1.228 -18.550 1.00 96.00 84 ASP A O 1
ATOM 629 N N . ALA A 1 85 ? -0.530 0.188 -17.628 1.00 96.19 85 ALA A N 1
ATOM 630 C CA . ALA A 1 85 ? -1.556 0.842 -18.440 1.00 96.19 85 ALA A CA 1
ATOM 631 C C . ALA A 1 85 ? -1.646 2.372 -18.242 1.00 96.19 85 ALA A C 1
ATOM 633 O O . ALA A 1 85 ? -2.059 3.091 -19.150 1.00 96.19 85 ALA A O 1
ATOM 634 N N . ILE A 1 86 ? -1.258 2.895 -17.074 1.00 93.00 86 ILE A N 1
ATOM 635 C CA . ILE A 1 86 ? -1.313 4.337 -16.774 1.00 93.00 86 ILE A CA 1
ATOM 636 C C . ILE A 1 86 ? -0.129 5.059 -17.425 1.00 93.00 86 ILE A C 1
ATOM 638 O O . ILE A 1 86 ? 1.017 4.705 -17.167 1.00 93.00 86 ILE A O 1
ATOM 642 N N . HIS A 1 87 ? -0.359 6.118 -18.203 1.00 90.56 87 HIS A N 1
ATOM 643 C CA . HIS A 1 87 ? 0.713 6.873 -18.862 1.00 90.56 87 HIS A CA 1
ATOM 644 C C . HIS A 1 87 ? 0.771 8.338 -18.409 1.00 90.56 87 HIS A C 1
ATOM 646 O O . HIS A 1 87 ? -0.240 9.033 -18.412 1.00 90.56 87 HIS A O 1
ATOM 652 N N . PHE A 1 88 ? 1.971 8.802 -18.054 1.00 87.56 88 PHE A N 1
ATOM 653 C CA . PHE A 1 88 ? 2.326 10.215 -17.911 1.00 87.56 88 PHE A CA 1
ATOM 654 C C . PHE A 1 88 ? 3.842 10.385 -18.082 1.00 87.56 88 PHE A C 1
ATOM 656 O O . PHE A 1 88 ? 4.611 9.436 -17.885 1.00 87.56 88 PHE A O 1
ATOM 663 N N . GLU A 1 89 ? 4.272 11.587 -18.465 1.00 83.62 89 GLU A N 1
ATOM 664 C CA . GLU A 1 89 ? 5.679 11.883 -18.725 1.00 83.62 89 GLU A CA 1
ATOM 665 C C . GLU A 1 89 ? 6.544 11.638 -17.481 1.00 83.62 89 GLU A C 1
ATOM 667 O O . GLU A 1 89 ? 6.222 12.057 -16.368 1.00 83.62 89 GLU A O 1
ATOM 672 N N . GLY A 1 90 ? 7.656 10.923 -17.662 1.00 84.69 90 GLY A N 1
ATOM 673 C CA . GLY A 1 90 ? 8.592 10.674 -16.572 1.00 84.69 90 GLY A CA 1
ATOM 674 C C . GLY A 1 90 ? 8.106 9.686 -15.504 1.00 84.69 90 GLY A C 1
ATOM 675 O O . GLY A 1 90 ? 8.752 9.589 -14.461 1.00 84.69 90 GLY A O 1
ATOM 676 N N . LYS A 1 91 ? 7.006 8.953 -15.743 1.00 90.00 91 LYS A N 1
ATOM 677 C CA . LYS A 1 91 ? 6.528 7.878 -14.860 1.00 90.00 91 LYS A CA 1
ATOM 678 C C . LYS A 1 91 ? 7.633 6.856 -14.594 1.00 90.00 91 LYS A C 1
ATOM 680 O O . LYS A 1 91 ? 8.168 6.260 -15.528 1.00 90.00 91 LYS A O 1
ATOM 685 N N . PHE A 1 92 ? 7.866 6.547 -13.324 1.00 91.31 92 PHE A N 1
ATOM 686 C CA . PHE A 1 92 ? 8.586 5.339 -12.928 1.00 91.31 92 PHE A CA 1
ATOM 687 C C . PHE A 1 92 ? 7.966 4.701 -11.681 1.00 91.31 92 PHE A C 1
ATOM 689 O O . PHE A 1 92 ? 7.283 5.362 -10.897 1.00 91.31 92 PHE A O 1
ATOM 696 N N . PHE A 1 93 ? 8.190 3.399 -11.512 1.00 94.81 93 PHE A N 1
ATOM 697 C CA . PHE A 1 93 ? 7.764 2.634 -10.343 1.00 94.81 93 PHE A CA 1
ATOM 698 C C . PHE A 1 93 ? 8.604 1.359 -10.198 1.00 94.81 93 PHE A C 1
ATOM 700 O O . PHE A 1 93 ? 9.275 0.924 -11.137 1.00 94.81 93 PHE A O 1
ATOM 707 N N . ARG A 1 94 ? 8.573 0.759 -9.007 1.00 94.06 94 ARG A N 1
ATOM 708 C CA . ARG A 1 94 ? 9.250 -0.509 -8.706 1.00 94.06 94 ARG A CA 1
ATOM 709 C C . ARG A 1 94 ? 8.391 -1.704 -9.119 1.00 94.06 94 ARG A C 1
ATOM 711 O O . ARG A 1 94 ? 7.200 -1.726 -8.827 1.00 94.06 94 ARG A O 1
ATOM 718 N N . ARG A 1 95 ? 9.006 -2.715 -9.741 1.00 93.19 95 ARG A N 1
ATOM 719 C CA . ARG A 1 95 ? 8.341 -3.974 -10.145 1.00 93.19 95 ARG A CA 1
ATOM 720 C C . ARG A 1 95 ? 8.524 -5.124 -9.151 1.00 93.19 95 ARG A C 1
ATOM 722 O O . ARG A 1 95 ? 7.883 -6.157 -9.288 1.00 93.19 95 ARG A O 1
ATOM 729 N N . ASP A 1 96 ? 9.386 -4.946 -8.159 1.00 92.50 96 ASP A N 1
ATOM 730 C CA . ASP A 1 96 ? 9.774 -5.955 -7.169 1.00 92.50 96 ASP A CA 1
ATOM 731 C C . ASP A 1 96 ? 9.014 -5.825 -5.835 1.00 92.50 96 ASP A C 1
ATOM 733 O O . ASP A 1 96 ? 9.395 -6.423 -4.831 1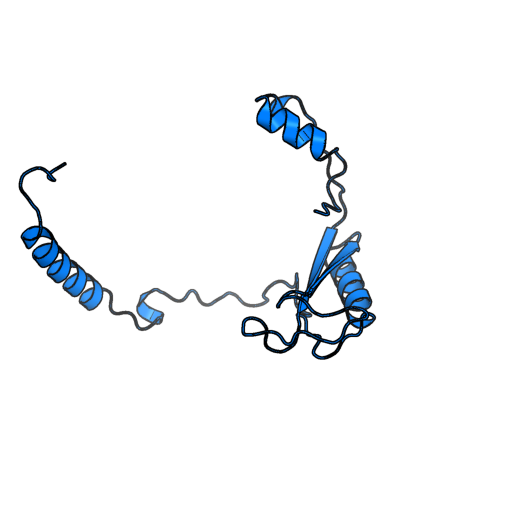.00 92.50 96 ASP A O 1
ATOM 737 N N . ILE A 1 97 ? 7.939 -5.032 -5.801 1.00 92.00 97 ILE A N 1
ATOM 738 C CA . ILE A 1 97 ? 7.129 -4.834 -4.595 1.00 92.00 97 ILE A CA 1
ATOM 739 C C . ILE A 1 97 ? 6.500 -6.162 -4.163 1.00 92.00 97 ILE A C 1
ATOM 741 O O . ILE A 1 97 ? 5.784 -6.795 -4.935 1.00 92.00 97 ILE A O 1
ATOM 745 N N . GLY A 1 98 ? 6.751 -6.574 -2.918 1.00 85.94 98 GLY A N 1
ATOM 746 C CA . GLY A 1 98 ? 6.216 -7.822 -2.367 1.00 85.94 98 GLY A CA 1
ATOM 747 C C . GLY A 1 98 ? 6.895 -9.090 -2.895 1.00 85.94 98 GLY A C 1
ATOM 748 O O . GLY A 1 98 ? 6.285 -10.156 -2.857 1.00 85.94 98 GLY A O 1
ATOM 749 N N . LEU A 1 99 ? 8.116 -8.987 -3.430 1.00 88.31 99 LEU A N 1
ATOM 750 C CA . LEU A 1 99 ? 8.998 -10.140 -3.607 1.00 88.31 99 LEU A CA 1
ATOM 751 C C . LEU A 1 99 ? 9.845 -10.341 -2.348 1.00 88.31 99 LEU A C 1
ATOM 753 O O . LEU A 1 99 ? 10.426 -9.387 -1.827 1.00 88.31 99 LEU A O 1
ATOM 757 N N . ASP A 1 100 ? 9.951 -11.586 -1.895 1.00 80.50 100 ASP A N 1
ATOM 758 C CA . ASP A 1 100 ? 10.885 -11.943 -0.833 1.00 80.50 100 ASP A CA 1
ATOM 759 C C . ASP A 1 100 ? 12.326 -11.789 -1.329 1.00 80.50 100 ASP A C 1
ATOM 761 O O . ASP A 1 100 ? 12.675 -12.184 -2.447 1.00 80.50 100 ASP A O 1
ATOM 765 N N . ARG A 1 101 ? 13.199 -11.235 -0.481 1.00 69.12 101 ARG A N 1
ATOM 766 C CA . ARG A 1 101 ? 14.642 -11.245 -0.741 1.00 69.12 101 ARG A CA 1
ATOM 767 C C . ARG A 1 101 ? 15.143 -12.687 -0.675 1.00 69.12 101 ARG A C 1
ATOM 769 O O . ARG A 1 101 ? 15.372 -13.215 0.408 1.00 69.12 101 ARG A O 1
ATOM 776 N N . GLN A 1 102 ? 15.391 -13.303 -1.825 1.00 61.81 102 GLN A N 1
ATOM 777 C CA . GLN A 1 102 ? 16.137 -14.559 -1.898 1.00 61.81 102 GLN A CA 1
ATOM 778 C C . GLN A 1 102 ? 17.639 -14.304 -1.727 1.00 61.81 102 GLN A C 1
ATOM 780 O O . GLN A 1 102 ? 18.408 -14.405 -2.675 1.00 61.81 102 GLN A O 1
ATOM 785 N N . SER A 1 103 ? 18.073 -13.931 -0.524 1.00 59.16 103 SER A N 1
ATOM 786 C CA . SER A 1 103 ? 19.445 -14.138 -0.037 1.00 59.16 103 SER A CA 1
ATOM 787 C C . SER A 1 103 ? 19.444 -13.940 1.481 1.00 59.16 103 SER A C 1
ATOM 789 O O . SER A 1 103 ? 18.889 -12.934 1.933 1.00 59.16 103 SER A O 1
ATOM 791 N N . PRO A 1 104 ? 20.084 -14.804 2.289 1.00 59.88 104 PRO A N 1
ATOM 792 C CA . PRO A 1 104 ? 20.426 -14.407 3.646 1.00 59.88 104 PRO A CA 1
ATOM 793 C C . PRO A 1 104 ? 21.312 -13.162 3.537 1.00 59.88 104 PRO A C 1
ATOM 795 O O . PRO A 1 104 ? 22.379 -13.200 2.922 1.00 59.88 104 PRO A O 1
ATOM 798 N N . LEU A 1 105 ? 20.847 -12.033 4.075 1.00 61.06 105 LEU A N 1
ATOM 799 C CA . LEU A 1 105 ? 21.709 -10.871 4.247 1.00 61.06 105 LEU A CA 1
ATOM 800 C C . LEU A 1 105 ? 22.877 -11.338 5.113 1.00 61.06 105 LEU A C 1
ATOM 802 O O . LEU A 1 105 ? 22.665 -11.788 6.239 1.00 61.06 105 LEU A O 1
ATOM 806 N N . LYS A 1 106 ? 24.106 -11.254 4.594 1.00 65.94 106 LYS A N 1
ATOM 807 C CA . LYS A 1 106 ? 25.288 -11.330 5.448 1.00 65.94 106 LYS A CA 1
ATOM 808 C C . LYS A 1 106 ? 25.109 -10.218 6.477 1.00 65.94 106 LYS A C 1
ATOM 810 O O . LYS A 1 106 ? 25.109 -9.049 6.101 1.00 65.94 106 LYS A O 1
ATOM 815 N N . SER A 1 107 ? 24.849 -10.587 7.729 1.00 70.25 107 SER A N 1
ATOM 816 C CA . SER A 1 107 ? 24.712 -9.624 8.816 1.00 70.25 107 SER A CA 1
ATOM 817 C C . SER A 1 107 ? 26.003 -8.816 8.861 1.00 70.25 107 SER A C 1
ATOM 819 O O . SER A 1 107 ? 27.044 -9.363 9.214 1.00 70.25 107 SER A O 1
ATOM 821 N N . LEU A 1 108 ? 25.954 -7.553 8.434 1.00 71.81 108 LEU A N 1
ATOM 822 C CA . LEU A 1 108 ? 27.066 -6.632 8.623 1.00 71.81 108 LEU A CA 1
ATOM 823 C C . LEU A 1 108 ? 27.133 -6.344 10.118 1.00 71.81 108 LEU A C 1
ATOM 825 O O . LEU A 1 108 ? 26.149 -5.900 10.713 1.00 71.81 108 LEU A O 1
ATOM 829 N N . THR A 1 109 ? 28.272 -6.620 10.737 1.00 78.12 109 THR A N 1
ATOM 830 C CA . THR A 1 109 ? 28.535 -6.094 12.071 1.00 78.12 109 THR A CA 1
ATOM 831 C C . THR A 1 109 ? 28.770 -4.585 11.980 1.00 78.12 109 THR A C 1
ATOM 833 O O . THR A 1 109 ? 29.075 -4.034 10.919 1.00 78.12 109 THR A O 1
ATOM 836 N N . TYR A 1 110 ? 28.637 -3.893 13.109 1.00 70.44 110 TYR A N 1
ATOM 837 C CA . TYR A 1 110 ? 28.931 -2.461 13.189 1.00 70.44 110 TYR A CA 1
ATOM 838 C C . TYR A 1 110 ? 30.380 -2.153 12.749 1.00 70.44 110 TYR A C 1
ATOM 840 O O . TYR A 1 110 ? 30.622 -1.148 12.087 1.00 70.44 110 TYR A O 1
ATOM 848 N N . GLY A 1 111 ? 31.319 -3.074 13.012 1.00 73.38 111 GLY A N 1
ATOM 849 C CA . GLY A 1 111 ? 32.706 -2.993 12.538 1.00 73.38 111 GLY A CA 1
ATOM 850 C C . GLY A 1 111 ? 32.865 -3.223 11.030 1.00 73.38 111 GLY A C 1
ATOM 851 O O . GLY A 1 111 ? 33.644 -2.527 10.386 1.00 73.38 111 GLY A O 1
ATOM 852 N N . ASP A 1 112 ? 32.066 -4.110 10.426 1.00 77.06 112 ASP A N 1
ATOM 853 C CA . ASP A 1 112 ? 32.068 -4.327 8.966 1.00 77.06 112 ASP A CA 1
ATOM 854 C C . ASP A 1 112 ? 31.588 -3.097 8.173 1.00 77.06 112 ASP A C 1
ATOM 856 O O . ASP A 1 112 ? 31.776 -3.023 6.960 1.00 77.06 112 ASP A O 1
ATOM 860 N N . SER A 1 113 ? 30.972 -2.121 8.850 1.00 76.50 113 SER A N 1
ATOM 861 C CA . SER A 1 113 ? 30.575 -0.835 8.260 1.00 76.50 113 SER A CA 1
ATOM 862 C C . SER A 1 113 ? 31.735 0.170 8.175 1.00 76.50 113 SER A C 1
ATOM 864 O O . SER A 1 113 ? 31.526 1.300 7.739 1.00 76.50 113 SER A O 1
ATOM 866 N N . GLY A 1 114 ? 32.947 -0.218 8.596 1.00 78.81 114 GLY A N 1
ATOM 867 C CA . GLY A 1 114 ? 34.124 0.656 8.632 1.00 78.81 114 GLY A CA 1
ATOM 868 C C . GLY A 1 114 ? 34.131 1.631 9.810 1.00 78.81 114 GLY A C 1
ATOM 869 O O . GLY A 1 114 ? 34.884 2.601 9.787 1.00 78.81 114 GLY A O 1
ATOM 870 N N . VAL A 1 115 ? 33.285 1.400 10.820 1.00 76.75 115 VAL A N 1
ATOM 871 C CA . VAL A 1 115 ? 33.213 2.242 12.017 1.00 76.75 115 VAL A CA 1
ATOM 872 C C . VAL A 1 115 ? 34.111 1.670 13.105 1.00 76.75 115 VAL A C 1
ATOM 874 O O . VAL A 1 115 ? 33.907 0.541 13.558 1.00 76.75 115 VAL A O 1
ATOM 877 N N . ASP A 1 116 ? 35.066 2.475 13.564 1.00 83.00 116 ASP A N 1
ATOM 878 C CA . ASP A 1 116 ? 35.882 2.152 14.727 1.00 83.00 116 ASP A CA 1
ATOM 879 C C . ASP A 1 116 ? 35.146 2.549 16.019 1.00 83.00 116 ASP A C 1
ATOM 881 O O . ASP A 1 116 ? 34.978 3.724 16.356 1.00 83.00 116 ASP A O 1
ATOM 885 N N . ILE A 1 117 ? 34.676 1.538 16.751 1.00 82.44 117 ILE A N 1
ATOM 886 C CA . ILE A 1 117 ? 33.973 1.711 18.030 1.00 82.44 117 ILE A CA 1
ATOM 887 C C . ILE A 1 117 ? 34.897 2.341 19.082 1.00 82.44 117 ILE A C 1
ATOM 889 O O . ILE A 1 117 ? 34.428 3.080 19.948 1.00 82.44 117 ILE A O 1
ATOM 893 N N . SER A 1 118 ? 36.198 2.049 19.027 1.00 83.88 118 SER A N 1
ATOM 894 C CA . SER A 1 118 ? 37.169 2.557 19.992 1.00 83.88 118 SER A CA 1
ATOM 895 C C . SER A 1 118 ? 37.402 4.055 19.807 1.00 83.88 118 SER A C 1
ATOM 897 O O . SER A 1 118 ? 37.289 4.800 20.782 1.00 83.88 118 SER A O 1
ATOM 899 N N . GLU A 1 119 ? 37.588 4.513 18.566 1.00 84.25 119 GLU A N 1
ATOM 900 C CA . GLU A 1 119 ? 37.697 5.944 18.257 1.00 84.25 119 GLU A CA 1
ATOM 901 C C . GLU A 1 119 ? 36.389 6.685 18.557 1.00 84.25 119 GLU A C 1
ATOM 903 O O . GLU A 1 119 ? 36.405 7.758 19.162 1.00 84.25 119 GLU A O 1
ATOM 908 N N . GLY A 1 120 ? 35.239 6.088 18.220 1.00 83.75 120 GLY A N 1
ATOM 909 C CA . GLY A 1 120 ? 33.932 6.666 18.533 1.00 83.75 120 GLY A CA 1
ATOM 910 C C . GLY A 1 120 ? 33.705 6.843 20.038 1.00 83.75 120 GLY A C 1
ATOM 911 O O . GLY A 1 120 ? 33.242 7.895 20.481 1.00 83.75 120 GLY A O 1
ATOM 912 N N . ASN A 1 121 ? 34.068 5.845 20.846 1.00 87.88 121 ASN A N 1
ATOM 913 C CA . ASN A 1 121 ? 33.951 5.926 22.303 1.00 87.88 121 ASN A CA 1
ATOM 914 C C . ASN A 1 121 ? 34.929 6.935 22.916 1.00 87.88 121 ASN A C 1
ATOM 916 O O . ASN A 1 121 ? 34.552 7.629 23.863 1.00 87.88 121 ASN A O 1
ATOM 920 N N . ALA A 1 122 ? 36.148 7.042 22.378 1.00 85.50 122 ALA A N 1
ATOM 921 C CA . ALA A 1 122 ? 37.113 8.058 22.792 1.00 85.50 122 ALA A CA 1
ATOM 922 C C . ALA A 1 122 ? 36.556 9.468 22.541 1.00 85.50 122 ALA A C 1
ATOM 924 O O . ALA A 1 122 ? 36.465 10.270 23.466 1.00 85.50 122 ALA A O 1
ATOM 925 N N . PHE A 1 123 ? 36.028 9.716 21.342 1.00 85.00 123 PHE A N 1
ATOM 926 C CA . PHE A 1 123 ? 35.408 10.992 20.987 1.00 85.00 123 PHE A CA 1
ATOM 927 C C . PHE A 1 123 ? 34.193 11.342 21.865 1.00 85.00 123 PHE A C 1
ATOM 929 O O . PHE A 1 123 ? 34.024 12.484 22.294 1.00 85.00 123 PHE A O 1
ATOM 936 N N . VAL A 1 124 ? 33.346 10.358 22.186 1.00 86.25 124 VAL A N 1
ATOM 937 C CA . VAL A 1 124 ? 32.222 10.551 23.119 1.00 86.25 124 VAL A CA 1
ATOM 938 C C . VAL A 1 124 ? 32.716 10.897 24.527 1.00 86.25 124 VAL A C 1
ATOM 940 O O . VAL A 1 124 ? 32.062 11.678 25.222 1.00 86.25 124 VAL A O 1
ATOM 943 N N . SER A 1 125 ? 33.848 10.338 24.962 1.00 87.06 125 SER A N 1
ATOM 944 C CA . SER A 1 125 ? 34.475 10.703 26.236 1.00 87.06 125 SER A CA 1
ATOM 945 C C . SER A 1 125 ? 34.920 12.164 26.229 1.00 87.06 125 SER A C 1
ATOM 947 O O . SER A 1 125 ? 34.564 12.908 27.142 1.00 87.06 125 SER A O 1
ATOM 949 N N . ASP A 1 126 ? 35.589 12.596 25.160 1.00 87.38 126 ASP A N 1
ATOM 950 C CA . ASP A 1 126 ? 36.066 13.974 25.011 1.00 87.38 126 ASP A CA 1
ATOM 951 C C . ASP A 1 126 ? 34.900 14.979 25.010 1.00 87.38 126 ASP A C 1
ATOM 953 O O . ASP A 1 126 ? 34.938 16.007 25.692 1.00 87.38 126 ASP A O 1
ATOM 957 N N . ILE A 1 127 ? 33.802 14.655 24.314 1.00 88.94 127 ILE A N 1
ATOM 958 C CA . ILE A 1 127 ? 32.588 15.486 24.303 1.00 88.94 127 ILE A CA 1
ATOM 959 C C . ILE A 1 127 ? 31.976 15.597 25.698 1.00 88.94 127 ILE A C 1
ATOM 961 O O . ILE A 1 127 ? 31.533 16.680 26.079 1.00 88.94 127 ILE A O 1
ATOM 965 N N . LYS A 1 128 ? 31.918 14.505 26.469 1.00 86.62 128 LYS A N 1
ATOM 966 C CA . LYS A 1 128 ? 31.323 14.533 27.815 1.00 86.62 128 LYS A CA 1
ATOM 967 C C . LYS A 1 128 ? 32.040 15.525 28.722 1.00 86.62 128 LYS A C 1
ATOM 969 O O . LYS A 1 128 ? 31.376 16.191 29.515 1.00 86.62 128 LYS A O 1
ATOM 974 N N . ASP A 1 129 ? 33.354 15.656 28.592 1.00 81.56 129 ASP A N 1
ATOM 975 C CA . ASP A 1 129 ? 34.125 16.600 29.398 1.00 81.56 129 ASP A CA 1
ATOM 976 C C . ASP A 1 129 ? 33.924 18.052 28.940 1.00 81.56 129 ASP A C 1
ATOM 978 O O . ASP A 1 129 ? 33.737 18.936 29.783 1.00 81.56 129 ASP A O 1
ATOM 982 N N . LEU A 1 130 ? 33.803 18.299 27.629 1.00 82.19 130 LEU A N 1
ATOM 983 C CA . LEU A 1 130 ? 33.366 19.605 27.121 1.00 82.19 130 LEU A CA 1
ATOM 984 C C . LEU A 1 130 ? 31.956 19.969 27.602 1.00 82.19 130 LEU A C 1
ATOM 986 O O . LEU A 1 130 ? 31.737 21.088 28.059 1.00 82.19 130 LEU A O 1
ATOM 990 N N . VAL A 1 131 ? 31.002 19.038 27.556 1.00 81.56 131 VAL A N 1
ATOM 991 C CA . VAL A 1 131 ? 29.615 19.284 27.982 1.00 81.56 131 VAL A CA 1
ATOM 992 C C . VAL A 1 131 ? 29.558 19.623 29.470 1.00 81.56 131 VAL A C 1
ATOM 994 O O . VAL A 1 131 ? 28.907 20.602 29.839 1.00 81.56 131 VAL A O 1
ATOM 997 N N . LYS A 1 132 ? 30.300 18.898 30.318 1.00 81.12 132 LYS A N 1
ATOM 998 C CA . LYS A 1 132 ? 30.399 19.205 31.754 1.00 81.12 132 LYS A CA 1
ATOM 999 C C . LYS A 1 132 ? 30.893 20.628 32.015 1.00 81.12 132 LYS A C 1
ATOM 1001 O O . LYS A 1 132 ? 30.367 21.285 32.904 1.00 81.12 132 LYS A O 1
ATOM 1006 N N . SER A 1 133 ? 31.836 21.136 31.217 1.00 78.38 133 SER A N 1
ATOM 1007 C CA . SER A 1 133 ? 32.327 22.517 31.363 1.00 78.38 133 SER A CA 1
ATOM 1008 C C . SER A 1 133 ? 31.294 23.598 31.012 1.00 78.38 133 SER A C 1
ATOM 1010 O O . SER A 1 133 ? 31.475 24.760 31.372 1.00 78.38 133 SER A O 1
ATOM 1012 N N . THR A 1 134 ? 30.200 23.229 30.337 1.00 78.56 134 THR A N 1
ATOM 1013 C CA . THR A 1 134 ? 29.100 24.143 29.985 1.00 78.56 134 THR A CA 1
ATOM 1014 C C . THR A 1 134 ? 27.914 24.077 30.949 1.00 78.56 134 THR A C 1
ATOM 1016 O O . THR A 1 134 ? 26.962 24.849 30.797 1.00 78.56 134 THR A O 1
ATOM 1019 N N . LEU A 1 135 ? 27.959 23.183 31.946 1.00 76.25 135 LEU A N 1
ATOM 1020 C CA . LEU A 1 135 ? 26.916 23.074 32.962 1.00 76.25 135 LEU A CA 1
ATOM 1021 C C . LEU A 1 135 ? 26.876 24.350 33.811 1.00 76.25 135 LEU A C 1
ATOM 1023 O O . LEU A 1 135 ? 27.895 24.832 34.305 1.00 76.25 135 LEU A O 1
ATOM 1027 N N . LYS A 1 136 ? 25.674 24.911 33.971 1.00 69.69 136 LYS A N 1
ATOM 1028 C CA . LYS A 1 136 ? 25.424 26.086 34.811 1.00 69.69 136 LYS A CA 1
ATOM 1029 C C . LYS A 1 136 ? 24.846 25.648 36.150 1.00 69.69 136 LYS A C 1
ATOM 1031 O O . LYS A 1 136 ? 24.144 24.643 36.242 1.00 69.69 136 LYS A O 1
ATOM 1036 N N . GLN A 1 137 ? 25.106 26.431 37.192 1.00 66.62 137 GLN A N 1
ATOM 1037 C CA . GLN A 1 137 ? 24.574 26.156 38.523 1.00 66.62 137 GLN A CA 1
ATOM 1038 C C . GLN A 1 137 ? 23.033 26.136 38.475 1.00 66.62 137 GLN A C 1
ATOM 1040 O O . GLN A 1 137 ? 22.413 27.135 38.111 1.00 66.62 137 GLN A O 1
ATOM 1045 N N . GLY A 1 138 ? 22.432 24.984 38.799 1.00 66.62 138 GLY A N 1
ATOM 1046 C CA . GLY A 1 138 ? 20.978 24.760 38.781 1.00 66.62 138 GLY A CA 1
ATOM 1047 C C . GLY A 1 138 ? 20.455 23.748 37.749 1.00 66.62 138 GLY A C 1
ATOM 1048 O O . GLY A 1 138 ? 19.256 23.489 37.746 1.00 66.62 138 GLY A O 1
ATOM 1049 N N . THR A 1 139 ? 21.307 23.161 36.896 1.00 61.25 139 THR A N 1
ATOM 1050 C CA . THR A 1 139 ? 20.904 22.129 35.908 1.00 61.25 139 THR A CA 1
ATOM 1051 C C . THR A 1 139 ? 21.364 20.704 36.241 1.00 61.25 139 THR A C 1
ATOM 1053 O O . THR A 1 139 ? 21.328 19.839 35.371 1.00 61.25 139 THR A O 1
ATOM 1056 N N . GLU A 1 140 ? 21.795 20.437 37.473 1.00 59.62 140 GLU A N 1
ATOM 1057 C CA . GLU A 1 140 ? 22.087 19.073 37.937 1.00 59.62 140 GLU A CA 1
ATOM 1058 C C . GLU A 1 140 ? 20.777 18.410 38.403 1.00 59.62 140 GLU A C 1
ATOM 1060 O O . GLU A 1 140 ? 20.260 18.742 39.470 1.00 59.62 140 GLU A O 1
ATOM 1065 N N . GLN A 1 141 ? 20.213 17.528 37.570 1.00 56.19 141 GLN A N 1
ATOM 1066 C CA . GLN A 1 141 ? 19.242 16.502 37.976 1.00 56.19 141 GLN A CA 1
ATOM 1067 C C . GLN A 1 141 ? 19.912 15.134 37.921 1.00 56.19 141 GLN A C 1
ATOM 1069 O O . GLN A 1 141 ? 20.663 14.901 36.945 1.00 56.19 141 GLN A O 1
#

Radius of gyration: 24.94 Å; chains: 1; bounding box: 55×41×58 Å

InterPro domains:
  IPR004733 Phosphoribosylformylglycinamidine cyclo-ligase [PTHR10520] (2-139)
  IPR011054 Rudiment single hybrid motif [SSF51246] (32-100)
  IPR020560 Phosphoribosylglycinamide synthetase, C-domain [PF02843] (55-99)
  IPR020560 Phosphoribosylglycinamide synthetase, C-domain [SM01210] (33-102)
  IPR037123 Phosphoribosylglycinamide synthetase, C-domain superfamily [G3DSA:3.90.600.10] (54-108)

pLDDT: mean 84.29, std 13.26, range [50.12, 97.75]

Sequence (141 aa):
IIMRLLKSDLYTICMASINGTLSEVDILWDDRHACGIVLASKNYPYSGDKGTPIVVTNGGRILCVTALGHSPAEARFEAICASDAIHFEGKFFRRDIGLDRQSPLKSLTYGDSGVDISEGNAFVSDIKDLVKSTLKQGTEQ

Foldseek 3Di:
DDDPFWPDDPVVCVVCVVVVNNVVDDTHTHQWDKFKKWKFAAPPVPDHDWDDDPDTQDHGTRDIQMATDNDLVVRLVVSVVVLVPDDDHRIDIDSCGPPDPPDPPPPQDPVNVVDDPVVVVVVVVVVVVVVVVVDDPPPDD

Secondary structure (DSSP, 8-state):
---TTB-S-HHHHHHHHHHT-GGG----B-SSEEEEEEEE-TTTTS------TTS---SSEEEEEEEEESSHHHHHHHHHHHHHH---TT-B--S-TT----S------TGGGT--HHHHHHHHHHHHHHHHHTPPTT---

Organism: Teladorsagia circumcincta (NCBI:txid45464)